Protein AF-A0A1I3BV70-F1 (afdb_monomer)

Nearest PDB structures (foldseek):
  7y3g-assembly1_R  TM=3.934E-01  e=7.140E+00  Homo sapiens

Organism: NCBI:txid745365

Foldseek 3Di:
DDPLVVVLVVLVVVLVVLLVVLVPLPVCPPCSVVLSVLSNVLSVVVSVLVSVVLVVQVVDPDCPCVVVSVVVLVVSLVSSVVSVVVSLVVVLVVVLVVDPDDPVVSVVVVVVSVVVSVVCSVVVSVVSCVVCVVVRD

Solvent-accessible surface area (backbone atoms only — not comparable to full-atom values): 7818 Å² total; per-residue (Å²): 135,81,54,73,69,64,57,51,65,57,49,52,55,52,48,49,51,54,45,47,52,50,66,68,44,69,89,49,62,90,50,33,65,59,52,39,52,50,47,51,52,54,42,52,51,47,52,53,52,52,51,51,49,57,55,48,58,76,76,40,94,64,70,80,55,52,64,59,49,53,53,48,52,52,49,51,50,50,63,61,42,53,60,52,52,54,51,52,51,52,53,49,53,56,52,55,73,72,51,97,60,57,76,69,60,52,50,53,55,50,52,50,53,51,53,50,52,52,50,53,48,51,54,48,49,53,51,51,49,55,64,49,54,78,68,52,134

Sequence (137 aa):
MMPLAGQLTTTIPLASLYCFIFWKANFLGKYQKLIRLYSITVQLLFILFFSFFSFYFIRTSNNSGIDLFFNGLTFFYAAMLLPLWGTLFFAFHKWRQQMELFKGFRFLLWLSVLTLSLFLTFLGYVLFIFFYYGFAP

Secondary structure (DSSP, 8-state):
---HHHHHHHHHHHHHHHHHHHHH-GGGGGGHHHHHHHHHHHHHHHHHHHHHHHHHHHH---THHHHHHHHHHHHHHHHHHHHHHHHHHHHHHHHHHH----HHHHHHHHHHHHHHHHHHHHHHHHHHHHHHHTT--

Structure (mmCIF, N/CA/C/O backbone):
data_AF-A0A1I3BV70-F1
#
_entry.id   AF-A0A1I3BV70-F1
#
loop_
_atom_site.group_PDB
_atom_site.id
_atom_site.type_symbol
_atom_site.label_atom_id
_atom_site.label_alt_id
_atom_site.label_comp_id
_atom_site.label_asym_id
_atom_site.label_entity_id
_atom_site.label_seq_id
_atom_site.pdbx_PDB_ins_code
_atom_site.Cartn_x
_atom_site.Cartn_y
_atom_site.Cartn_z
_atom_site.occupancy
_atom_site.B_iso_or_equiv
_atom_site.auth_seq_id
_atom_site.auth_comp_id
_atom_site.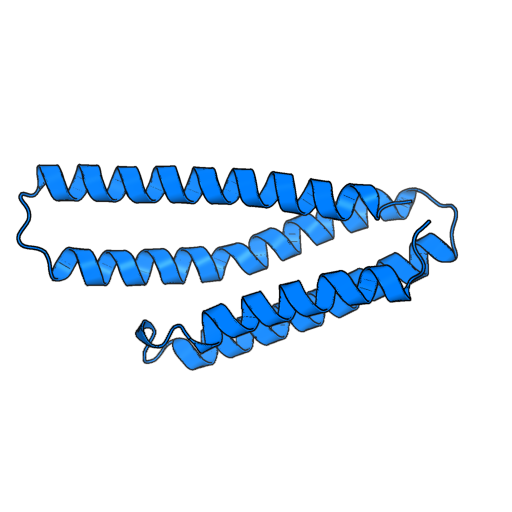auth_asym_id
_atom_site.auth_atom_id
_atom_site.pdbx_PDB_model_num
ATOM 1 N N . MET A 1 1 ? 22.281 3.216 -13.317 1.00 47.81 1 MET A N 1
ATOM 2 C CA . MET A 1 1 ? 21.348 2.068 -13.318 1.00 47.81 1 MET A CA 1
ATOM 3 C C . MET A 1 1 ? 21.736 1.110 -12.200 1.00 47.81 1 MET A C 1
ATOM 5 O O . MET A 1 1 ? 22.822 0.547 -12.255 1.00 47.81 1 MET A O 1
ATOM 9 N N . MET A 1 2 ? 20.913 0.973 -11.154 1.00 49.66 2 MET A N 1
ATOM 10 C CA . MET A 1 2 ? 21.124 -0.072 -10.141 1.00 49.66 2 MET A CA 1
ATOM 11 C C . MET A 1 2 ? 20.827 -1.452 -10.752 1.00 49.66 2 MET A C 1
ATOM 13 O O . MET A 1 2 ? 19.882 -1.567 -11.533 1.00 49.66 2 MET A O 1
ATOM 17 N N . PRO A 1 3 ? 21.602 -2.498 -10.418 1.00 57.81 3 PRO A N 1
ATOM 18 C CA . PRO A 1 3 ? 21.352 -3.845 -10.916 1.00 57.81 3 PRO A CA 1
ATOM 19 C C . PRO A 1 3 ? 19.982 -4.346 -10.441 1.00 57.81 3 PRO A C 1
ATOM 21 O O . PRO A 1 3 ? 19.553 -4.020 -9.335 1.00 57.81 3 PRO A O 1
ATOM 24 N N . LEU A 1 4 ? 19.322 -5.186 -11.245 1.00 58.50 4 LEU A N 1
ATOM 25 C CA . LEU A 1 4 ? 17.999 -5.769 -10.960 1.00 58.50 4 LEU A CA 1
ATOM 26 C C . LEU A 1 4 ? 17.921 -6.412 -9.555 1.00 58.50 4 LEU A C 1
ATOM 28 O O . LEU A 1 4 ? 16.902 -6.328 -8.873 1.00 58.50 4 LEU A O 1
ATOM 32 N N . ALA A 1 5 ? 19.040 -6.967 -9.075 1.00 56.78 5 ALA A N 1
ATOM 33 C CA . ALA A 1 5 ? 19.183 -7.484 -7.715 1.00 56.78 5 ALA A CA 1
ATOM 34 C C . ALA A 1 5 ? 19.006 -6.406 -6.625 1.00 56.78 5 ALA A C 1
ATOM 36 O O . ALA A 1 5 ? 18.368 -6.671 -5.613 1.00 56.78 5 ALA A O 1
ATOM 37 N N . GLY A 1 6 ? 19.512 -5.186 -6.838 1.00 58.66 6 GLY A N 1
ATOM 38 C CA . GLY A 1 6 ? 19.385 -4.058 -5.907 1.00 58.66 6 GLY A CA 1
ATOM 39 C C . GLY A 1 6 ? 17.976 -3.454 -5.840 1.00 58.66 6 GLY A C 1
ATOM 40 O O . GLY A 1 6 ? 17.617 -2.824 -4.851 1.00 58.66 6 GLY A O 1
ATOM 41 N N . GLN A 1 7 ? 17.165 -3.660 -6.879 1.00 61.81 7 GLN A N 1
ATOM 42 C CA . GLN A 1 7 ? 15.768 -3.218 -6.922 1.00 61.81 7 GLN A CA 1
ATOM 43 C C . GLN A 1 7 ? 14.826 -4.209 -6.210 1.00 61.81 7 GLN A C 1
ATOM 45 O O . GLN A 1 7 ? 13.848 -3.819 -5.570 1.00 61.81 7 GLN A O 1
ATOM 50 N N . LEU A 1 8 ? 15.143 -5.505 -6.277 1.00 62.12 8 LEU A N 1
ATOM 51 C CA . LEU A 1 8 ? 14.415 -6.557 -5.564 1.00 62.12 8 LEU A CA 1
ATOM 52 C C . LEU A 1 8 ? 14.726 -6.556 -4.058 1.00 62.12 8 LEU A C 1
ATOM 54 O O . LEU A 1 8 ? 13.841 -6.810 -3.241 1.00 62.12 8 LEU A O 1
ATOM 58 N N . THR A 1 9 ? 15.955 -6.212 -3.661 1.00 65.00 9 THR A N 1
ATOM 59 C CA . THR A 1 9 ? 16.340 -6.145 -2.241 1.00 65.00 9 THR A CA 1
ATOM 60 C C . THR A 1 9 ? 15.637 -5.039 -1.460 1.00 65.00 9 THR A C 1
ATOM 62 O O . THR A 1 9 ? 15.553 -5.154 -0.243 1.00 65.00 9 THR A O 1
ATOM 65 N N . THR A 1 10 ? 15.113 -3.992 -2.106 1.00 66.56 10 THR A N 1
ATOM 66 C CA . THR A 1 10 ? 14.386 -2.895 -1.435 1.00 66.56 10 THR A CA 1
ATOM 67 C C . THR A 1 10 ? 12.871 -3.099 -1.429 1.00 66.56 10 THR A C 1
ATOM 69 O O . THR A 1 10 ? 12.204 -2.754 -0.452 1.00 66.56 10 THR A O 1
ATOM 72 N N . THR A 1 11 ? 12.320 -3.731 -2.466 1.00 68.38 11 THR A N 1
ATOM 73 C CA . THR A 1 11 ? 10.882 -4.028 -2.579 1.00 68.38 11 THR A CA 1
ATOM 74 C C . THR A 1 11 ? 10.438 -5.170 -1.662 1.00 68.38 11 THR A C 1
ATOM 76 O O . THR A 1 11 ? 9.369 -5.085 -1.053 1.00 68.38 11 THR A O 1
ATOM 79 N N . ILE A 1 12 ? 11.265 -6.207 -1.483 1.00 75.06 12 ILE A N 1
ATOM 80 C CA . ILE A 1 12 ? 10.952 -7.358 -0.616 1.00 75.06 12 ILE A CA 1
ATOM 81 C C . ILE A 1 12 ? 10.780 -6.957 0.867 1.00 75.06 12 ILE A C 1
ATOM 83 O O . ILE A 1 12 ? 9.786 -7.375 1.473 1.00 75.06 12 ILE A O 1
ATOM 87 N N . PRO A 1 13 ? 11.662 -6.140 1.482 1.00 78.38 13 PRO A N 1
ATOM 88 C CA . PRO A 1 13 ? 11.466 -5.648 2.846 1.00 78.38 13 PRO A CA 1
ATOM 89 C C . PRO A 1 13 ? 10.187 -4.830 3.011 1.00 78.38 13 PRO A C 1
ATOM 91 O O . PRO A 1 13 ? 9.469 -5.024 3.988 1.00 78.38 13 PRO A O 1
ATOM 94 N N . LEU A 1 14 ? 9.868 -3.958 2.049 1.00 74.56 14 LEU A N 1
ATOM 95 C CA . LEU A 1 14 ? 8.657 -3.130 2.064 1.00 74.56 14 LEU A CA 1
ATOM 96 C C . LEU A 1 14 ? 7.384 -3.986 2.013 1.00 74.56 14 LEU A C 1
ATOM 98 O O . LEU A 1 14 ? 6.487 -3.813 2.842 1.00 74.56 14 LEU A O 1
ATOM 102 N N . ALA A 1 15 ? 7.337 -4.961 1.103 1.00 75.94 15 ALA A N 1
ATOM 103 C CA . ALA A 1 15 ? 6.235 -5.915 1.006 1.00 75.94 15 ALA A CA 1
ATOM 104 C C . ALA A 1 15 ? 6.096 -6.765 2.282 1.00 75.94 15 ALA A C 1
ATOM 106 O O . ALA A 1 15 ? 4.989 -6.986 2.780 1.00 75.94 15 ALA A O 1
ATOM 107 N N . SER A 1 16 ? 7.225 -7.195 2.852 1.00 78.31 16 SER A N 1
ATOM 108 C CA . SER A 1 16 ? 7.265 -7.976 4.093 1.00 78.31 16 SER A CA 1
ATOM 109 C C . SER A 1 16 ? 6.758 -7.172 5.288 1.00 78.31 16 SER A C 1
ATOM 111 O O . SER A 1 16 ? 5.957 -7.676 6.074 1.00 78.31 16 SER A O 1
ATOM 113 N N . LEU A 1 17 ? 7.172 -5.908 5.404 1.00 81.81 17 LEU A N 1
ATOM 114 C CA . LEU A 1 17 ? 6.741 -4.995 6.461 1.00 81.81 17 LEU A CA 1
ATOM 115 C C . LEU A 1 17 ? 5.232 -4.744 6.369 1.00 81.81 17 LEU A C 1
ATOM 117 O O . LEU A 1 17 ? 4.526 -4.845 7.372 1.00 81.81 17 LEU A O 1
ATOM 121 N N . TYR A 1 18 ? 4.715 -4.515 5.162 1.00 79.19 18 TYR A N 1
ATOM 122 C CA . TYR A 1 18 ? 3.284 -4.351 4.926 1.00 79.19 18 TYR A CA 1
ATOM 123 C C . TYR A 1 18 ? 2.483 -5.599 5.336 1.00 79.19 18 TYR A C 1
ATOM 125 O O . TYR A 1 18 ? 1.531 -5.504 6.113 1.00 79.19 18 TYR A O 1
ATOM 133 N N . CYS A 1 19 ? 2.908 -6.791 4.906 1.00 79.12 19 CYS A N 1
ATOM 134 C CA . CYS A 1 19 ? 2.291 -8.048 5.334 1.00 79.12 19 CYS A CA 1
ATOM 135 C C . CYS A 1 19 ? 2.375 -8.250 6.856 1.00 79.12 19 CYS A C 1
ATOM 137 O O . CYS A 1 19 ? 1.409 -8.711 7.466 1.00 79.12 19 CYS A O 1
ATOM 139 N N . PHE A 1 20 ? 3.487 -7.870 7.490 1.00 80.12 20 PHE A N 1
ATOM 140 C CA . PHE A 1 20 ? 3.664 -7.966 8.939 1.00 80.12 20 PHE A CA 1
ATOM 141 C C . PHE A 1 20 ? 2.688 -7.068 9.712 1.00 80.12 20 PHE A C 1
ATOM 143 O O . PHE A 1 20 ? 2.123 -7.513 10.715 1.00 80.12 20 PHE A O 1
ATOM 150 N N . ILE A 1 21 ? 2.421 -5.848 9.228 1.00 79.62 21 ILE A N 1
ATOM 151 C CA . ILE A 1 21 ? 1.420 -4.942 9.817 1.00 79.62 21 ILE A CA 1
ATOM 152 C C . ILE A 1 21 ? 0.047 -5.627 9.858 1.00 79.62 21 ILE A C 1
ATOM 154 O O . ILE A 1 21 ? -0.568 -5.729 10.922 1.00 79.62 21 ILE A O 1
ATOM 158 N N . PHE A 1 22 ? -0.415 -6.177 8.731 1.00 76.50 22 PHE A N 1
ATOM 159 C CA . PHE A 1 22 ? -1.705 -6.878 8.674 1.00 76.50 22 PHE A CA 1
ATOM 160 C C . PHE A 1 22 ? -1.700 -8.225 9.400 1.00 76.50 22 PHE A C 1
ATOM 1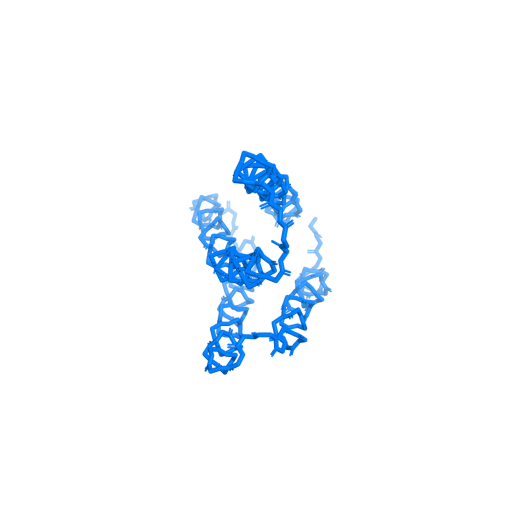62 O O . PHE A 1 22 ? -2.741 -8.693 9.876 1.00 76.50 22 PHE A O 1
ATOM 169 N N . TRP A 1 23 ? -0.534 -8.849 9.551 1.00 76.69 23 TRP A N 1
ATOM 170 C CA . TRP A 1 23 ? -0.387 -10.034 10.381 1.00 76.69 23 TRP A CA 1
ATOM 171 C C . TRP A 1 23 ? -0.600 -9.710 11.863 1.00 76.69 23 TRP A C 1
ATOM 173 O O . TRP A 1 23 ? -1.345 -10.420 12.540 1.00 76.69 23 TRP A O 1
ATOM 183 N N . LYS A 1 24 ? -0.005 -8.619 12.360 1.00 77.56 24 LYS A N 1
ATOM 184 C CA . LYS A 1 24 ? -0.129 -8.157 13.753 1.00 77.56 24 LYS A CA 1
ATOM 185 C C . LYS A 1 24 ? -1.455 -7.456 14.063 1.00 77.56 24 LYS A C 1
ATOM 187 O O . LYS A 1 24 ? -1.786 -7.310 15.240 1.00 77.56 24 LYS A O 1
ATOM 192 N N . ALA A 1 25 ? -2.238 -7.076 13.052 1.00 71.12 25 ALA A N 1
ATOM 193 C CA . ALA A 1 25 ? -3.561 -6.469 13.203 1.00 71.12 25 ALA A CA 1
ATOM 194 C C . ALA A 1 25 ? -4.623 -7.472 13.717 1.00 71.12 25 ALA A C 1
ATOM 196 O O . ALA A 1 25 ? -5.562 -7.856 13.019 1.00 71.12 25 ALA A O 1
ATOM 197 N N . ASN A 1 26 ? -4.482 -7.905 14.972 1.00 66.62 26 ASN A N 1
ATOM 198 C CA . ASN A 1 26 ? -5.380 -8.858 15.637 1.00 66.62 26 ASN A CA 1
ATOM 199 C C . ASN A 1 26 ? -6.742 -8.255 16.025 1.00 66.62 26 ASN A C 1
ATOM 201 O O . ASN A 1 26 ? -7.678 -8.987 16.335 1.00 66.62 26 ASN A O 1
ATOM 205 N N . PHE A 1 27 ? -6.897 -6.929 15.973 1.00 69.50 27 PHE A N 1
ATOM 206 C CA . PHE A 1 27 ? -8.144 -6.248 16.341 1.00 69.50 27 PHE A CA 1
ATOM 207 C C . PHE A 1 27 ? -9.277 -6.408 15.305 1.00 69.50 27 PHE A C 1
ATOM 209 O O . PHE A 1 27 ? -10.411 -6.019 15.584 1.00 69.50 27 PHE A O 1
ATOM 216 N N . LEU A 1 28 ? -8.985 -6.983 14.131 1.00 68.81 28 LEU A N 1
ATOM 217 C CA . LEU A 1 28 ? -9.911 -7.118 12.996 1.00 68.81 28 LEU A CA 1
ATOM 218 C C . LEU A 1 28 ? -10.865 -8.319 13.099 1.00 68.81 28 LEU A C 1
ATOM 220 O O . LEU A 1 28 ? -11.824 -8.400 12.328 1.00 68.81 28 LEU A O 1
ATOM 224 N N . GLY A 1 29 ? -10.629 -9.243 14.040 1.00 76.38 29 GLY A N 1
ATOM 225 C CA . GLY A 1 29 ? -11.495 -10.396 14.307 1.00 76.38 29 GLY A CA 1
ATOM 226 C C . GLY A 1 29 ? -11.863 -11.173 13.037 1.00 76.38 29 GLY A C 1
ATOM 227 O O . GLY A 1 29 ? -10.994 -11.686 12.335 1.00 76.38 29 GLY A O 1
ATOM 228 N N . LYS A 1 30 ? -13.161 -11.201 12.704 1.00 77.25 30 LYS A N 1
ATOM 229 C CA . LYS A 1 30 ? -13.731 -11.856 11.509 1.00 77.25 30 LYS A CA 1
ATOM 230 C C . LYS A 1 30 ? -13.073 -11.439 10.185 1.00 77.25 30 LYS A C 1
ATOM 232 O O . LYS A 1 30 ? -12.958 -12.264 9.282 1.00 77.25 30 LYS A O 1
ATOM 237 N N . TYR A 1 31 ? -12.657 -10.180 10.042 1.00 79.19 31 TYR A N 1
ATOM 238 C CA . TYR A 1 31 ? -12.129 -9.653 8.775 1.00 79.19 31 TYR A CA 1
ATOM 239 C C . TYR A 1 31 ? -10.627 -9.885 8.604 1.00 79.19 31 TYR A C 1
ATOM 241 O O . TYR A 1 31 ? -10.083 -9.667 7.523 1.00 79.19 31 TYR A O 1
ATOM 249 N N . GLN A 1 32 ? -9.950 -10.376 9.644 1.00 79.56 32 GLN A N 1
ATOM 250 C CA . GLN A 1 32 ? -8.502 -10.546 9.655 1.00 79.56 32 GLN A CA 1
ATOM 251 C C . GLN A 1 32 ? -8.005 -11.473 8.538 1.00 79.56 32 GLN A C 1
ATOM 253 O O . GLN A 1 32 ? -7.036 -11.151 7.856 1.00 79.56 32 GLN A O 1
ATOM 258 N N . LYS A 1 33 ? -8.675 -12.613 8.317 1.00 81.50 33 LYS A N 1
ATOM 259 C CA . LYS A 1 33 ? -8.271 -13.581 7.284 1.00 81.50 33 LYS A CA 1
ATOM 260 C C . LYS A 1 33 ? -8.407 -12.998 5.874 1.00 81.50 33 LYS A C 1
ATOM 262 O O . LYS A 1 33 ? -7.509 -13.181 5.058 1.00 81.50 33 LYS A O 1
ATOM 267 N N . LEU A 1 34 ? -9.493 -12.267 5.616 1.00 82.81 34 LEU A N 1
ATOM 268 C CA . LEU A 1 34 ? -9.748 -11.619 4.326 1.00 82.81 34 LEU A CA 1
ATOM 269 C C . LEU A 1 34 ? -8.716 -10.526 4.041 1.00 82.81 34 LEU A C 1
ATOM 271 O O . LEU A 1 34 ? -8.141 -10.492 2.960 1.00 82.81 34 LEU A O 1
ATOM 275 N N . ILE A 1 35 ? -8.429 -9.682 5.033 1.00 83.25 35 ILE A N 1
ATOM 276 C CA . ILE A 1 35 ? -7.473 -8.579 4.893 1.00 83.25 35 ILE A CA 1
ATOM 277 C C . ILE A 1 35 ? -6.041 -9.102 4.725 1.00 83.25 35 ILE A C 1
ATOM 279 O O . ILE A 1 35 ? -5.294 -8.584 3.900 1.00 83.25 35 ILE A O 1
ATOM 283 N N . ARG A 1 36 ? -5.659 -10.168 5.442 1.00 82.94 36 ARG A N 1
ATOM 284 C CA . ARG A 1 36 ? -4.359 -10.829 5.242 1.00 82.94 36 ARG A CA 1
ATOM 285 C C . ARG A 1 36 ? -4.225 -11.397 3.831 1.00 82.94 36 ARG A C 1
ATOM 287 O O . ARG A 1 36 ? -3.201 -11.184 3.193 1.00 82.94 36 ARG A O 1
ATOM 294 N N . LEU A 1 37 ? -5.253 -12.090 3.339 1.00 85.62 37 LEU A N 1
ATOM 295 C CA . LEU A 1 37 ? -5.236 -12.670 1.996 1.00 85.62 37 LEU A CA 1
ATOM 296 C C . LEU A 1 37 ? -5.176 -11.578 0.921 1.00 85.62 37 LEU A C 1
ATOM 298 O O . LEU A 1 37 ? -4.378 -11.686 -0.007 1.00 85.62 37 LEU A O 1
ATOM 302 N N . TYR A 1 38 ? -5.940 -10.496 1.091 1.00 86.56 38 TYR A N 1
ATOM 303 C CA . TYR A 1 38 ? -5.860 -9.312 0.237 1.00 86.56 38 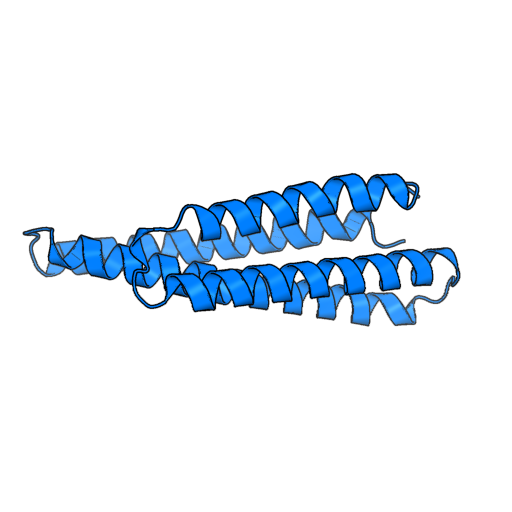TYR A CA 1
ATOM 304 C C . TYR A 1 38 ? -4.445 -8.715 0.235 1.00 86.56 38 TYR A C 1
ATOM 306 O O . TYR A 1 38 ? -3.860 -8.542 -0.828 1.00 86.56 38 TYR A O 1
ATOM 314 N N . SER A 1 39 ? -3.859 -8.483 1.416 1.00 83.19 39 SER A N 1
ATOM 315 C CA . SER A 1 39 ? -2.503 -7.939 1.564 1.00 83.19 39 SER A CA 1
ATOM 316 C C . SER A 1 39 ? -1.461 -8.798 0.848 1.00 83.19 39 SER A C 1
ATOM 318 O O . SER A 1 39 ? -0.641 -8.267 0.107 1.00 83.19 39 SER A O 1
ATOM 320 N N . ILE A 1 40 ? -1.498 -10.120 1.036 1.00 84.62 40 ILE A N 1
ATOM 321 C CA . ILE A 1 40 ? -0.567 -11.044 0.374 1.00 84.62 40 ILE A CA 1
ATOM 322 C C . ILE A 1 40 ? -0.748 -10.984 -1.146 1.00 84.62 40 ILE A C 1
ATOM 324 O O . ILE A 1 40 ? 0.232 -10.886 -1.878 1.00 84.62 40 ILE A O 1
ATOM 328 N N . THR A 1 41 ? -1.995 -10.997 -1.620 1.00 87.25 41 THR A N 1
ATOM 329 C CA . THR A 1 41 ? -2.308 -10.991 -3.056 1.00 87.25 41 THR A CA 1
ATOM 330 C C . THR A 1 41 ? -1.829 -9.705 -3.727 1.00 87.25 41 THR A C 1
ATOM 332 O O . THR A 1 41 ? -1.156 -9.764 -4.754 1.00 87.25 41 THR A O 1
ATOM 335 N N . VAL A 1 42 ? -2.115 -8.544 -3.130 1.00 87.44 42 VAL A N 1
ATOM 336 C CA . VAL A 1 42 ? -1.678 -7.241 -3.651 1.00 87.44 42 VAL A CA 1
ATOM 337 C C . VAL A 1 42 ? -0.156 -7.135 -3.661 1.00 87.44 42 VAL A C 1
ATOM 339 O O . VAL A 1 42 ? 0.403 -6.648 -4.638 1.00 87.44 42 VAL A O 1
ATOM 342 N N . GLN A 1 43 ? 0.526 -7.632 -2.626 1.00 85.75 43 G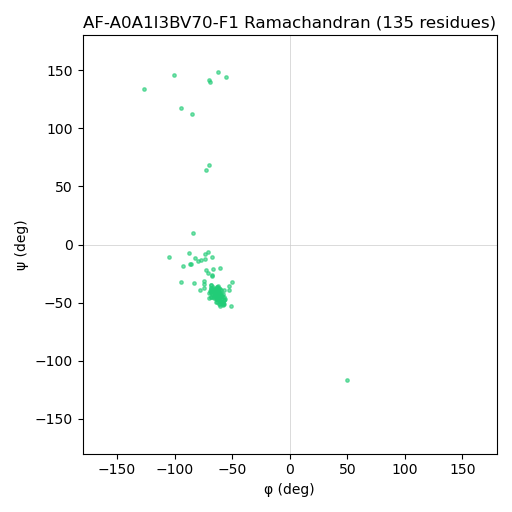LN A N 1
ATOM 343 C CA . GLN A 1 43 ? 1.989 -7.605 -2.578 1.00 85.75 43 GLN A CA 1
ATOM 344 C C . GLN A 1 43 ? 2.635 -8.533 -3.613 1.00 85.75 43 GLN A C 1
ATOM 346 O O . GLN A 1 43 ? 3.597 -8.138 -4.267 1.00 85.75 43 GLN A O 1
ATOM 351 N N . LEU A 1 44 ? 2.093 -9.736 -3.827 1.00 87.38 44 LEU A N 1
ATOM 352 C CA . LEU A 1 44 ? 2.576 -10.633 -4.883 1.00 87.38 44 LEU A CA 1
ATOM 353 C C . LEU A 1 44 ? 2.391 -10.017 -6.274 1.00 87.38 44 LEU A C 1
ATOM 355 O O . LEU A 1 44 ? 3.316 -10.042 -7.085 1.00 87.38 44 LEU A O 1
ATOM 359 N N . LEU A 1 45 ? 1.225 -9.419 -6.535 1.00 89.19 45 LEU A N 1
ATOM 360 C CA . LEU A 1 45 ? 0.956 -8.715 -7.789 1.00 89.19 45 LEU A CA 1
ATOM 361 C C . LEU A 1 45 ? 1.884 -7.512 -7.979 1.00 89.19 45 LEU A C 1
ATOM 363 O O . LEU A 1 45 ? 2.383 -7.308 -9.082 1.00 89.19 45 LEU A O 1
ATOM 367 N N . PHE A 1 46 ? 2.158 -6.756 -6.914 1.00 86.69 46 PHE A N 1
ATOM 368 C CA . PHE A 1 46 ? 3.093 -5.636 -6.953 1.00 86.69 46 PHE A CA 1
ATOM 369 C C . PHE A 1 46 ? 4.514 -6.095 -7.297 1.00 86.69 46 PHE A C 1
ATOM 371 O O . PHE A 1 46 ? 5.143 -5.515 -8.176 1.00 86.69 46 PHE A O 1
ATOM 378 N N . ILE A 1 47 ? 5.005 -7.170 -6.671 1.00 85.31 47 ILE A N 1
ATOM 379 C CA . ILE A 1 47 ? 6.337 -7.727 -6.960 1.00 85.31 47 ILE A CA 1
ATOM 380 C C . ILE A 1 47 ? 6.427 -8.206 -8.414 1.00 85.31 47 ILE A C 1
ATOM 382 O O . ILE A 1 47 ? 7.426 -7.932 -9.084 1.00 85.31 47 ILE A O 1
ATOM 386 N N . LEU A 1 48 ? 5.397 -8.894 -8.921 1.00 87.75 48 LEU A N 1
ATOM 387 C CA . LEU A 1 48 ? 5.345 -9.342 -10.317 1.00 87.75 48 LEU A CA 1
ATOM 388 C C . LEU A 1 48 ? 5.343 -8.159 -11.288 1.00 87.75 48 LEU A C 1
ATOM 390 O O . LEU A 1 48 ? 6.126 -8.150 -12.236 1.00 87.75 48 LEU A O 1
ATOM 394 N N . PHE A 1 49 ? 4.505 -7.152 -11.026 1.00 87.31 49 PHE A N 1
ATOM 395 C CA . PHE A 1 49 ? 4.440 -5.920 -11.810 1.00 87.31 49 PHE A CA 1
ATOM 396 C C . PHE A 1 49 ? 5.797 -5.215 -11.840 1.00 87.31 49 PHE A C 1
ATOM 398 O O . PHE A 1 49 ? 6.328 -4.931 -12.912 1.00 87.31 49 PHE A O 1
ATOM 405 N N . PHE A 1 50 ? 6.390 -4.989 -10.669 1.00 83.19 50 PHE A N 1
ATOM 406 C CA . PHE A 1 50 ? 7.660 -4.290 -10.547 1.00 83.19 50 PHE A CA 1
ATOM 407 C C . PHE A 1 50 ? 8.786 -5.051 -11.253 1.00 83.19 50 PHE A C 1
ATOM 409 O O . PHE A 1 50 ? 9.515 -4.466 -12.045 1.00 83.19 50 PHE A O 1
ATOM 416 N N . SER A 1 51 ? 8.863 -6.373 -11.069 1.00 82.00 51 SER A N 1
ATOM 417 C CA . SER A 1 51 ? 9.855 -7.213 -11.753 1.00 82.00 51 SER A CA 1
ATOM 418 C C . SER A 1 51 ? 9.699 -7.159 -13.273 1.00 82.00 51 SER A C 1
ATOM 420 O O . SER A 1 51 ? 10.692 -7.018 -13.985 1.00 82.00 51 SER A O 1
ATOM 422 N N . PHE A 1 52 ? 8.465 -7.243 -13.782 1.00 85.06 52 PHE A N 1
ATOM 423 C CA . PHE A 1 52 ? 8.187 -7.158 -15.215 1.00 85.06 52 PHE A CA 1
ATOM 424 C C . PHE A 1 52 ? 8.679 -5.832 -15.805 1.00 85.06 52 PHE A C 1
ATOM 426 O O . PHE A 1 52 ? 9.408 -5.840 -16.797 1.00 85.06 52 PHE A O 1
ATOM 433 N N . PHE A 1 53 ? 8.342 -4.703 -15.173 1.00 79.38 53 PHE A N 1
ATOM 434 C CA . PHE A 1 53 ? 8.772 -3.388 -15.649 1.00 79.38 53 PHE A CA 1
ATOM 435 C C . PHE A 1 53 ? 10.279 -3.167 -15.496 1.00 79.38 53 PHE A C 1
ATOM 437 O O . PHE A 1 53 ? 10.898 -2.645 -16.421 1.00 79.38 53 PHE A O 1
ATOM 444 N N . SER A 1 54 ? 10.904 -3.646 -14.416 1.00 77.44 54 SER A N 1
ATOM 445 C CA . SER A 1 54 ? 12.365 -3.641 -14.276 1.00 77.44 54 SER A CA 1
ATOM 446 C C . SER A 1 54 ? 13.052 -4.383 -15.429 1.00 77.44 5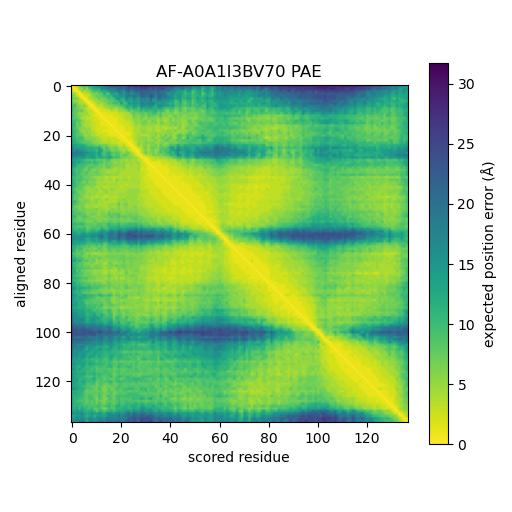4 SER A C 1
ATOM 448 O O . SER A 1 54 ? 14.006 -3.871 -16.011 1.00 77.44 54 SER A O 1
ATOM 450 N N . PHE A 1 55 ? 12.559 -5.565 -15.819 1.00 78.19 55 PHE A N 1
ATOM 451 C CA . PHE A 1 55 ? 13.092 -6.292 -16.978 1.00 78.19 55 PHE A CA 1
ATOM 452 C C . PHE A 1 55 ? 12.801 -5.590 -18.311 1.00 78.19 55 PHE A C 1
ATOM 454 O O . PHE A 1 55 ? 13.659 -5.587 -19.196 1.00 78.19 55 PHE A O 1
ATOM 461 N N . TYR A 1 56 ? 11.610 -5.005 -18.459 1.00 79.81 56 TYR A N 1
ATOM 462 C CA . TYR A 1 56 ? 11.204 -4.273 -19.656 1.00 79.81 56 TYR A CA 1
ATOM 463 C C . TYR A 1 56 ? 12.123 -3.073 -19.913 1.00 79.81 56 TYR A C 1
ATOM 465 O O . TYR A 1 56 ? 12.700 -2.979 -20.995 1.00 79.81 56 TYR A O 1
ATOM 473 N N . PHE A 1 57 ? 12.348 -2.220 -18.908 1.00 76.44 57 PHE A N 1
ATOM 474 C CA . PHE A 1 57 ? 13.196 -1.028 -19.032 1.00 76.44 57 PHE A CA 1
ATOM 475 C C . PHE A 1 57 ? 14.683 -1.339 -19.231 1.00 76.44 57 PHE A C 1
ATOM 477 O O . PHE A 1 57 ? 15.386 -0.562 -19.865 1.00 76.44 57 PHE A O 1
ATOM 484 N N . ILE A 1 58 ? 15.177 -2.486 -18.752 1.00 74.69 58 ILE A N 1
ATOM 485 C CA . ILE A 1 58 ? 16.550 -2.925 -19.058 1.00 74.69 58 ILE A CA 1
ATOM 486 C C . ILE A 1 58 ? 16.698 -3.306 -20.538 1.00 74.69 58 ILE A C 1
ATOM 488 O O . ILE A 1 58 ? 17.763 -3.113 -21.120 1.00 74.69 58 ILE A O 1
ATOM 492 N N . ARG A 1 59 ? 15.657 -3.886 -21.149 1.00 73.44 59 ARG A N 1
ATOM 493 C CA . ARG A 1 59 ? 15.715 -4.401 -22.527 1.00 73.44 59 ARG A CA 1
ATOM 494 C C . ARG A 1 59 ? 15.260 -3.409 -23.593 1.00 73.44 59 ARG A C 1
ATOM 496 O O . ARG A 1 59 ? 15.577 -3.628 -24.758 1.00 73.44 59 ARG A O 1
ATOM 503 N N . THR A 1 60 ? 14.522 -2.363 -23.232 1.00 66.94 60 THR A N 1
ATOM 504 C CA . THR A 1 60 ? 13.991 -1.389 -24.190 1.00 66.94 60 THR A CA 1
ATOM 505 C C . THR A 1 60 ? 14.381 0.032 -23.802 1.00 66.94 60 THR A C 1
ATOM 507 O O . THR A 1 60 ? 14.218 0.437 -22.658 1.00 66.94 60 THR A O 1
ATOM 510 N N . SER A 1 61 ? 14.842 0.817 -24.775 1.00 63.78 61 SER A N 1
ATOM 511 C CA . SER A 1 61 ? 15.040 2.269 -24.641 1.00 63.78 61 SER A CA 1
ATOM 512 C C . SER A 1 61 ? 13.751 3.065 -24.893 1.00 63.78 61 SER A C 1
ATOM 514 O O . SER A 1 61 ? 13.780 4.282 -25.057 1.00 63.78 61 SER A O 1
ATOM 516 N N . ASN A 1 62 ? 12.612 2.377 -24.997 1.00 65.50 62 ASN A N 1
ATOM 517 C CA . ASN A 1 62 ? 11.339 2.973 -25.365 1.00 65.50 62 ASN A CA 1
ATOM 518 C C . ASN A 1 62 ? 10.619 3.563 -24.137 1.00 65.50 62 ASN A C 1
ATOM 520 O O . ASN A 1 62 ? 10.122 2.830 -23.280 1.00 65.50 62 ASN A O 1
ATOM 524 N N . ASN A 1 63 ? 10.499 4.893 -24.104 1.00 67.75 63 ASN A N 1
ATOM 525 C CA . ASN A 1 63 ? 9.876 5.646 -23.008 1.00 67.75 63 ASN A CA 1
ATOM 526 C C . ASN A 1 63 ? 8.357 5.435 -22.870 1.00 67.75 63 ASN A C 1
ATOM 528 O O . ASN A 1 63 ? 7.783 5.806 -21.852 1.00 67.75 63 ASN A O 1
ATOM 532 N N . SER A 1 64 ? 7.695 4.801 -23.842 1.00 69.75 64 SER A N 1
ATOM 533 C CA . SER A 1 64 ? 6.243 4.541 -23.794 1.00 69.75 64 SER A 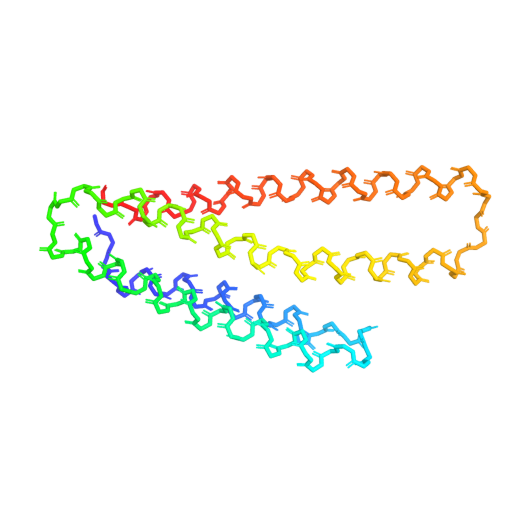CA 1
ATOM 534 C C . SER A 1 64 ? 5.787 3.666 -22.614 1.00 69.75 64 SER A C 1
ATOM 536 O O . SER A 1 64 ? 4.619 3.708 -22.238 1.00 69.75 64 SER A O 1
ATOM 538 N N . GLY A 1 65 ? 6.687 2.892 -21.995 1.00 73.12 65 GLY A N 1
ATOM 539 C CA . GLY A 1 65 ? 6.365 2.093 -20.806 1.00 73.12 65 GLY A CA 1
ATOM 540 C C . GLY A 1 65 ? 6.345 2.879 -19.491 1.00 73.12 65 GLY A C 1
ATOM 541 O O . GLY A 1 65 ? 5.838 2.363 -18.496 1.00 73.12 65 GLY A O 1
ATOM 542 N N . ILE A 1 66 ? 6.889 4.101 -19.466 1.00 77.38 66 ILE A N 1
ATOM 543 C CA . ILE A 1 66 ? 7.095 4.888 -18.240 1.00 77.38 66 ILE A CA 1
ATOM 544 C C . ILE A 1 66 ? 5.758 5.337 -17.638 1.00 77.38 66 ILE A C 1
ATOM 546 O O . ILE A 1 66 ? 5.524 5.137 -16.447 1.00 77.38 66 ILE A O 1
ATOM 550 N N . ASP A 1 67 ? 4.837 5.841 -18.459 1.00 81.19 67 ASP A N 1
ATOM 551 C CA . ASP A 1 67 ? 3.509 6.257 -17.986 1.00 81.19 67 ASP A CA 1
ATOM 552 C C . ASP A 1 67 ? 2.705 5.075 -17.434 1.00 81.19 67 ASP A C 1
ATOM 554 O O . ASP A 1 67 ? 2.040 5.184 -16.403 1.00 81.19 67 ASP A O 1
ATOM 558 N N . LEU A 1 68 ? 2.790 3.913 -18.091 1.00 82.94 68 LEU A N 1
ATOM 559 C CA . LEU A 1 68 ? 2.125 2.691 -17.637 1.00 82.94 68 LEU A CA 1
ATOM 560 C C . LEU A 1 68 ? 2.709 2.207 -16.299 1.00 82.94 68 LEU A C 1
ATOM 562 O O . LEU A 1 68 ? 1.963 1.767 -15.422 1.00 82.94 68 LEU A O 1
ATOM 566 N N . PHE A 1 69 ? 4.026 2.337 -16.121 1.00 83.62 69 PHE A N 1
ATOM 567 C CA . PHE A 1 69 ? 4.711 2.014 -14.874 1.00 83.62 69 PHE A CA 1
ATOM 568 C C . PHE A 1 69 ? 4.266 2.919 -13.720 1.00 83.62 69 PHE A C 1
ATOM 570 O O . PHE A 1 69 ? 3.883 2.412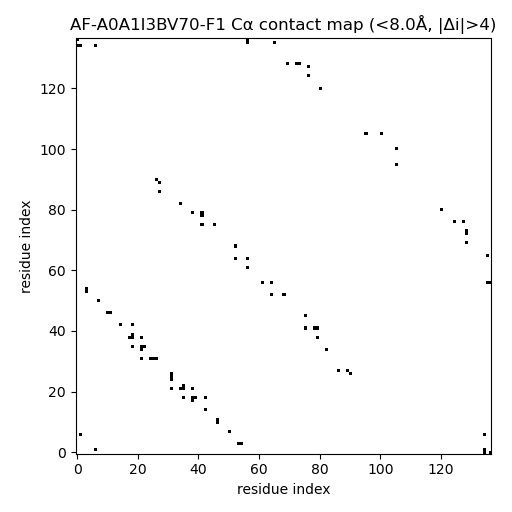 -12.665 1.00 83.62 69 PHE A O 1
ATOM 577 N N . PHE A 1 70 ? 4.246 4.240 -13.922 1.00 81.56 70 PHE A N 1
ATOM 578 C CA . PHE A 1 70 ? 3.816 5.184 -12.888 1.00 81.56 70 PHE A CA 1
ATOM 579 C C . PHE A 1 70 ? 2.326 5.063 -12.564 1.00 81.56 70 PHE A C 1
ATOM 581 O O . PHE A 1 70 ? 1.967 5.016 -11.389 1.00 81.56 70 PHE A O 1
ATOM 588 N N . ASN A 1 71 ? 1.461 4.910 -13.570 1.00 85.38 71 ASN A N 1
ATOM 589 C CA . ASN A 1 71 ? 0.035 4.668 -13.339 1.00 85.38 71 ASN A CA 1
ATOM 590 C C . ASN A 1 71 ? -0.201 3.364 -12.564 1.00 85.38 71 ASN A C 1
ATOM 592 O O . ASN A 1 71 ? -1.023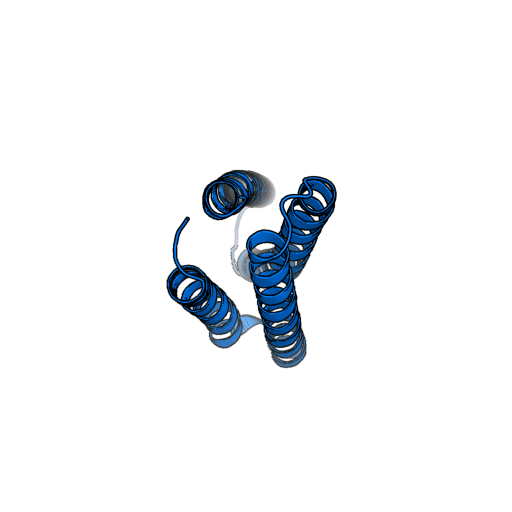 3.324 -11.646 1.00 85.38 71 ASN A O 1
ATOM 596 N N . GLY A 1 72 ? 0.547 2.303 -12.883 1.00 85.19 72 GLY A N 1
ATOM 597 C CA . GLY A 1 72 ? 0.492 1.051 -12.134 1.00 85.19 72 GLY A CA 1
ATOM 598 C C . GLY A 1 72 ? 1.014 1.194 -10.700 1.00 85.19 72 GLY A C 1
ATOM 599 O O . GLY A 1 72 ? 0.365 0.713 -9.774 1.00 85.19 72 GLY A O 1
ATOM 600 N N . LEU A 1 73 ? 2.117 1.918 -10.480 1.00 84.50 73 LEU A N 1
ATOM 601 C CA . LEU A 1 73 ? 2.618 2.260 -9.141 1.00 84.50 73 LEU A CA 1
ATOM 602 C C . LEU A 1 73 ? 1.557 2.990 -8.311 1.00 84.50 73 LEU A C 1
ATOM 604 O O . LEU A 1 73 ? 1.308 2.610 -7.167 1.00 84.50 73 LEU A O 1
ATOM 608 N N . THR A 1 74 ? 0.892 3.991 -8.890 1.00 84.50 74 THR A N 1
ATOM 609 C CA . THR A 1 74 ? -0.206 4.715 -8.240 1.00 84.50 74 THR A CA 1
ATOM 610 C C . THR A 1 74 ? -1.373 3.790 -7.909 1.00 84.50 74 THR A C 1
ATOM 612 O O . THR A 1 74 ? -1.908 3.849 -6.800 1.00 84.50 74 THR A O 1
ATOM 615 N N . PHE A 1 75 ? -1.742 2.892 -8.826 1.00 88.50 75 PHE A N 1
ATOM 616 C CA . PHE A 1 75 ? -2.791 1.903 -8.591 1.00 88.50 75 PHE A CA 1
ATOM 617 C C . PHE A 1 75 ? -2.445 0.965 -7.427 1.00 88.50 75 PHE A C 1
ATOM 619 O O . PHE A 1 75 ? -3.264 0.776 -6.527 1.00 88.50 75 PHE A O 1
ATOM 626 N N . PHE A 1 76 ? -1.226 0.420 -7.392 1.00 86.81 76 PHE A N 1
ATOM 627 C CA . PHE A 1 76 ? -0.782 -0.447 -6.299 1.00 86.81 76 PHE A CA 1
ATOM 628 C C . PHE A 1 76 ? -0.693 0.296 -4.971 1.00 86.81 76 PHE A C 1
ATOM 630 O O . PHE A 1 76 ? -1.097 -0.250 -3.944 1.00 86.81 76 PHE A O 1
ATOM 637 N N . TYR A 1 77 ? -0.241 1.549 -4.981 1.00 84.56 77 TYR A N 1
ATOM 638 C CA . TYR A 1 77 ? -0.248 2.388 -3.792 1.00 84.56 77 TYR A CA 1
ATOM 639 C C . TYR A 1 77 ? -1.671 2.574 -3.250 1.00 84.56 77 TYR A C 1
ATOM 641 O O . TYR A 1 77 ? -1.921 2.310 -2.074 1.00 84.56 77 TYR A O 1
ATOM 649 N N . ALA A 1 78 ? -2.632 2.935 -4.105 1.00 84.38 78 ALA A N 1
ATOM 650 C CA . ALA A 1 78 ? -4.036 3.066 -3.716 1.00 84.38 78 ALA A CA 1
ATOM 651 C C . ALA A 1 78 ? -4.621 1.736 -3.204 1.00 84.38 78 ALA A C 1
ATOM 653 O O . ALA A 1 78 ? -5.294 1.706 -2.169 1.00 84.38 78 ALA A O 1
ATOM 654 N N . ALA A 1 79 ? -4.309 0.624 -3.876 1.00 85.75 79 ALA A N 1
ATOM 655 C CA . ALA A 1 79 ? -4.730 -0.715 -3.475 1.00 85.75 79 ALA A CA 1
ATOM 656 C C . ALA A 1 79 ? -4.169 -1.118 -2.103 1.00 85.75 79 ALA A C 1
ATOM 658 O O . ALA A 1 79 ? -4.869 -1.784 -1.339 1.00 85.75 79 ALA A O 1
ATOM 659 N N . MET A 1 80 ? -2.943 -0.703 -1.770 1.00 83.62 80 MET A N 1
ATOM 660 C CA . MET A 1 80 ? -2.339 -0.898 -0.449 1.00 83.62 80 MET A CA 1
ATOM 661 C C . MET A 1 80 ? -2.930 0.043 0.610 1.00 83.62 80 MET A C 1
ATOM 663 O O . MET A 1 80 ? -3.016 -0.305 1.792 1.00 83.62 80 MET A O 1
ATOM 667 N N . LEU A 1 81 ? -3.355 1.234 0.209 1.00 83.50 81 LEU A N 1
ATOM 668 C CA . LEU A 1 81 ? -3.836 2.249 1.131 1.00 83.50 81 LEU A CA 1
ATOM 669 C C . LEU A 1 81 ? -5.270 1.992 1.613 1.00 83.50 81 LEU A C 1
ATOM 671 O O . LEU A 1 81 ? -5.562 2.176 2.793 1.00 83.50 81 LEU A O 1
ATOM 675 N N . LEU A 1 82 ? -6.148 1.520 0.724 1.00 82.06 82 LEU A N 1
ATOM 676 C CA . LEU A 1 82 ? -7.550 1.205 1.023 1.00 82.06 82 LEU A CA 1
ATOM 677 C C . LEU A 1 82 ? -7.748 0.296 2.251 1.00 82.06 82 LEU A C 1
ATOM 679 O O . LEU A 1 82 ? -8.500 0.677 3.154 1.00 82.06 82 LEU A O 1
ATOM 683 N N . PRO A 1 83 ? -7.094 -0.878 2.358 1.00 79.38 83 PRO A N 1
ATOM 684 C CA . PRO A 1 83 ? -7.228 -1.715 3.544 1.00 79.38 83 PRO A CA 1
ATOM 685 C C . PRO A 1 83 ? -6.618 -1.041 4.775 1.00 79.38 83 PRO A C 1
ATOM 687 O O . PRO A 1 83 ? -7.202 -1.134 5.849 1.00 79.38 83 PRO A O 1
ATOM 690 N N . LEU A 1 84 ? -5.502 -0.314 4.647 1.00 79.56 84 LEU A N 1
ATOM 691 C CA . LEU A 1 84 ? -4.896 0.420 5.762 1.00 79.56 84 LEU A CA 1
ATOM 692 C C . LEU A 1 84 ? -5.899 1.417 6.348 1.00 79.56 84 LEU A C 1
ATOM 694 O O . LEU A 1 84 ? -6.195 1.352 7.539 1.00 79.56 84 LEU A O 1
ATOM 698 N N . TRP A 1 85 ? -6.510 2.241 5.500 1.00 81.25 85 TRP A N 1
ATOM 699 C CA . TRP A 1 85 ? -7.569 3.176 5.874 1.00 81.25 85 TRP A CA 1
ATOM 700 C C . TRP A 1 85 ? -8.767 2.491 6.519 1.00 81.25 85 TRP A C 1
ATOM 702 O O . TRP A 1 85 ? -9.200 2.901 7.594 1.00 81.25 85 TRP A O 1
ATOM 712 N N . GLY A 1 86 ? -9.267 1.411 5.914 1.00 79.94 86 GLY A N 1
ATOM 713 C CA . GLY A 1 86 ? -10.376 0.641 6.474 1.00 79.94 86 GLY A CA 1
ATOM 714 C C . GLY A 1 86 ? -10.063 0.100 7.872 1.00 79.94 86 GLY A C 1
ATOM 715 O O . GLY A 1 86 ? -10.889 0.196 8.781 1.00 79.94 86 GLY A O 1
ATOM 716 N N . THR A 1 87 ? -8.848 -0.415 8.081 1.00 80.12 87 THR A N 1
ATOM 717 C CA . THR A 1 87 ? -8.421 -0.918 9.394 1.00 80.12 87 THR A CA 1
ATOM 718 C C . THR A 1 87 ? -8.235 0.193 10.425 1.00 80.12 87 THR A C 1
ATOM 720 O O . THR A 1 87 ? -8.660 0.025 11.567 1.00 80.12 87 THR A O 1
ATOM 723 N N . LEU A 1 88 ? -7.677 1.342 10.030 1.00 80.62 88 LEU A N 1
ATOM 724 C CA . LEU A 1 88 ? -7.502 2.513 10.893 1.00 80.62 88 LEU A CA 1
ATOM 725 C C . LEU A 1 88 ? -8.854 3.073 11.336 1.00 80.62 88 LEU A C 1
ATOM 727 O O . LEU A 1 88 ? -9.071 3.323 12.519 1.00 80.62 88 LEU A O 1
ATOM 731 N N . PHE A 1 89 ? -9.791 3.183 10.396 1.00 82.50 89 PHE A N 1
ATOM 732 C CA . PHE A 1 89 ? -11.154 3.622 10.657 1.00 82.50 89 PHE A CA 1
ATOM 733 C C . PHE A 1 89 ? -11.870 2.691 11.636 1.00 82.50 89 PHE A C 1
ATOM 735 O O . PHE A 1 89 ? -12.500 3.147 12.590 1.00 82.50 89 PHE A O 1
ATOM 742 N N . PHE A 1 90 ? -11.739 1.377 11.439 1.00 81.00 90 PHE A N 1
ATOM 743 C CA . PHE A 1 90 ? -12.335 0.380 12.324 1.00 81.00 90 PHE A CA 1
ATOM 744 C C . PHE A 1 90 ? -11.726 0.420 13.734 1.00 81.00 90 PHE A C 1
ATOM 746 O O . PHE A 1 90 ? -12.459 0.403 14.726 1.00 81.00 90 PHE A O 1
ATOM 753 N N . ALA A 1 91 ? -10.396 0.527 13.833 1.00 78.12 91 ALA A N 1
ATOM 754 C CA . ALA A 1 91 ? -9.693 0.675 15.106 1.00 78.12 91 ALA A CA 1
ATOM 755 C C . ALA A 1 91 ? -10.149 1.936 15.851 1.00 78.12 91 ALA A C 1
ATOM 757 O O . ALA A 1 91 ? -10.490 1.874 17.033 1.00 78.12 91 ALA A O 1
ATOM 758 N N . PHE A 1 92 ? -10.226 3.064 15.142 1.00 79.38 92 PHE A N 1
ATOM 759 C CA . PHE A 1 92 ? -10.637 4.336 15.718 1.00 79.38 92 PHE A CA 1
ATOM 760 C C . PHE A 1 92 ? -12.109 4.337 16.137 1.00 79.38 92 PHE A C 1
ATOM 762 O O . PHE A 1 92 ? -12.456 4.849 17.200 1.00 79.38 92 PHE A O 1
ATOM 769 N N . HIS A 1 93 ? -12.986 3.709 15.351 1.00 79.00 93 HIS A N 1
ATOM 770 C CA . HIS A 1 93 ? -14.392 3.542 15.710 1.00 79.00 93 HIS A CA 1
ATOM 771 C C . HIS A 1 93 ? -14.553 2.739 17.008 1.00 79.00 93 HIS A C 1
ATOM 773 O O . HIS A 1 93 ? -15.309 3.140 17.893 1.00 79.00 93 HIS A O 1
ATOM 779 N N . LYS A 1 94 ? -13.809 1.635 17.154 1.00 76.50 94 LYS A N 1
ATOM 780 C CA . LYS A 1 94 ? -13.812 0.824 18.379 1.00 76.50 94 LYS A CA 1
ATOM 781 C C . LYS A 1 94 ? -13.275 1.608 19.581 1.00 76.50 94 LYS A C 1
ATOM 783 O O . LYS A 1 94 ? -13.877 1.569 20.649 1.00 76.50 94 LYS A O 1
ATOM 788 N N . TRP A 1 95 ? -12.192 2.362 19.397 1.00 77.06 95 TRP A N 1
ATOM 789 C CA . TRP A 1 95 ? -11.610 3.209 20.441 1.00 77.06 95 TRP A CA 1
ATOM 790 C C . TRP A 1 95 ? -12.567 4.323 20.891 1.00 77.06 95 TRP A C 1
ATOM 792 O O . TRP A 1 95 ? -12.772 4.530 22.085 1.00 77.06 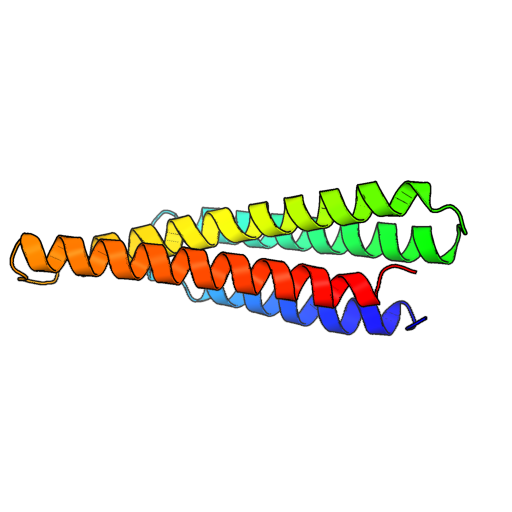95 TRP A O 1
ATOM 802 N N . ARG A 1 96 ? -13.259 4.972 19.944 1.00 74.12 96 ARG A N 1
ATOM 803 C CA . ARG A 1 96 ? -14.284 5.990 20.227 1.00 74.12 96 ARG A CA 1
ATOM 804 C C . ARG A 1 96 ? -15.410 5.460 21.116 1.00 74.12 96 ARG A C 1
ATOM 806 O O . ARG A 1 96 ? -15.908 6.208 21.955 1.00 74.12 96 ARG A O 1
ATOM 813 N N . GLN A 1 97 ? -15.841 4.214 20.917 1.00 74.00 97 GLN A N 1
ATOM 814 C CA . GLN A 1 97 ? -16.911 3.610 21.720 1.00 74.00 97 GLN A CA 1
ATOM 815 C C . GLN A 1 97 ? -16.505 3.387 23.181 1.00 74.00 97 GLN A C 1
ATOM 817 O O . GLN A 1 97 ? -17.370 3.397 24.048 1.00 74.00 97 GLN A O 1
ATOM 822 N N . GLN A 1 98 ? -15.209 3.221 23.454 1.00 73.75 98 GLN A N 1
ATOM 823 C CA . GLN A 1 98 ? -14.682 2.974 24.798 1.00 73.75 98 GLN A CA 1
ATOM 824 C C . GLN A 1 98 ? -14.412 4.259 25.593 1.00 73.75 98 GLN A C 1
ATOM 826 O O . GLN A 1 98 ? -14.263 4.202 26.808 1.00 73.75 98 GLN A O 1
ATOM 831 N N . MET A 1 99 ? -14.344 5.418 24.934 1.00 69.44 99 MET A N 1
ATOM 832 C CA . MET A 1 99 ? -14.029 6.687 25.589 1.00 69.44 99 MET A CA 1
ATOM 833 C C . MET A 1 99 ? -15.284 7.455 25.997 1.00 69.44 99 MET A C 1
ATOM 835 O O . MET A 1 99 ? -16.028 7.922 25.132 1.00 69.44 99 MET A O 1
ATOM 839 N N . GLU A 1 100 ? -15.480 7.692 27.293 1.00 69.69 100 GLU A N 1
ATOM 840 C CA . GLU A 1 100 ? -16.502 8.596 27.849 1.00 69.69 100 GLU A CA 1
ATOM 841 C C . GLU A 1 100 ? -16.141 10.076 27.622 1.00 69.69 100 GLU A C 1
ATOM 843 O O . GLU A 1 100 ? -15.878 10.845 28.538 1.00 69.69 100 GLU A O 1
ATOM 848 N N . LEU A 1 101 ? -16.083 10.492 26.358 1.00 68.25 101 LEU A N 1
ATOM 849 C CA . LEU A 1 101 ? -15.815 11.876 25.967 1.00 68.25 101 LEU A CA 1
ATOM 850 C C . LEU A 1 101 ? -17.103 12.614 25.582 1.00 68.25 101 LEU A C 1
ATOM 852 O O . LEU A 1 101 ? -18.002 12.046 24.951 1.00 68.25 101 LEU A O 1
ATOM 856 N N . PHE A 1 102 ? -17.154 13.915 25.882 1.00 71.62 102 PHE A N 1
ATOM 857 C CA . PHE A 1 102 ? -18.211 14.821 25.425 1.00 71.62 102 PHE A CA 1
ATOM 858 C C . PHE A 1 102 ? -18.347 14.804 23.891 1.00 71.62 102 PHE A C 1
ATOM 860 O O . PHE A 1 102 ? -17.357 14.724 23.157 1.00 71.62 102 PHE A O 1
ATOM 867 N N . LYS A 1 103 ? -19.586 14.918 23.387 1.00 71.44 103 LYS A N 1
ATOM 868 C CA . LYS A 1 103 ? -19.915 14.812 21.948 1.00 71.44 103 LYS A CA 1
ATOM 869 C C . LYS A 1 103 ? -19.076 15.743 21.055 1.00 71.44 103 LYS A C 1
ATOM 871 O O . LYS A 1 103 ? -18.648 15.304 19.991 1.00 71.44 103 LYS A O 1
ATOM 876 N N . GLY A 1 104 ? -18.799 16.975 21.497 1.00 72.38 104 GLY A N 1
ATOM 877 C CA . GLY A 1 104 ? -17.970 17.936 20.753 1.00 72.38 104 GLY A CA 1
ATOM 878 C C . GLY A 1 104 ? -16.494 17.530 20.663 1.00 72.38 104 GLY A C 1
ATOM 879 O O . GLY A 1 104 ? -15.899 17.582 19.589 1.00 72.38 104 GLY A O 1
ATOM 880 N N . PHE A 1 105 ? -15.925 17.021 21.758 1.00 75.88 105 PHE A N 1
ATOM 881 C CA . PHE A 1 105 ? -14.531 16.568 21.798 1.00 75.88 105 PHE A CA 1
ATOM 882 C C . PHE A 1 105 ? -14.316 15.304 20.952 1.00 75.88 105 PHE A C 1
ATOM 884 O O . PHE A 1 105 ? -13.300 15.166 20.275 1.00 75.88 105 PHE A O 1
ATOM 891 N N . ARG A 1 106 ? -15.318 14.411 20.910 1.00 72.44 106 ARG A N 1
ATOM 892 C CA . ARG A 1 106 ? -15.312 13.234 20.025 1.00 72.44 106 ARG A CA 1
ATOM 893 C C . ARG A 1 106 ? -15.255 13.614 18.544 1.00 72.44 106 ARG A C 1
ATOM 895 O O . ARG A 1 106 ? -14.598 12.909 17.790 1.00 72.44 106 ARG A O 1
ATOM 902 N N . PHE A 1 107 ? -15.933 14.686 18.125 1.00 78.00 107 PHE A N 1
ATOM 903 C CA . PHE A 1 107 ? -15.904 15.145 16.732 1.00 78.00 107 PHE A CA 1
ATOM 904 C C . PHE A 1 107 ? -14.539 15.735 16.356 1.00 78.00 107 PHE A C 1
ATOM 906 O O . PHE A 1 107 ? -13.973 15.349 15.338 1.00 78.00 107 PHE A O 1
ATOM 913 N N . LEU A 1 108 ? -13.977 16.593 17.215 1.00 82.25 108 LEU A N 1
ATOM 914 C CA . LEU A 1 108 ? -12.646 17.188 17.029 1.00 82.25 108 LEU A CA 1
ATOM 915 C C . LEU A 1 108 ? -11.536 16.133 16.917 1.00 82.25 108 LEU A C 1
ATOM 917 O O . LEU A 1 108 ? -10.709 16.215 16.014 1.00 82.25 108 LEU A O 1
ATOM 921 N N . LEU A 1 109 ? -11.558 15.110 17.777 1.00 81.50 109 LEU A N 1
ATOM 922 C CA . LEU A 1 109 ? -10.629 13.974 17.708 1.00 81.50 109 LEU A CA 1
ATOM 923 C C . LEU A 1 109 ? -10.779 13.163 16.418 1.00 81.50 109 LEU A C 1
ATOM 925 O O . LEU A 1 109 ? -9.803 12.667 15.868 1.00 81.50 109 LEU A O 1
ATOM 929 N N . TRP A 1 110 ? -12.005 13.004 15.930 1.00 80.62 110 TRP A N 1
ATOM 930 C CA . TRP A 1 110 ? -12.259 12.266 14.696 1.00 80.62 110 TRP A CA 1
ATOM 931 C C . TRP A 1 110 ? -11.759 13.033 13.472 1.00 80.62 110 TRP A C 1
ATOM 933 O O . TRP A 1 110 ? -11.123 12.459 12.589 1.00 80.62 110 TRP A O 1
ATOM 943 N N . LEU A 1 111 ? -11.990 14.346 13.462 1.00 84.00 111 LEU A N 1
ATOM 944 C CA . LEU A 1 111 ? -11.512 15.232 12.414 1.00 84.00 111 LEU A CA 1
ATOM 945 C C . LEU A 1 111 ? -9.982 15.312 12.402 1.00 84.00 111 LEU A C 1
ATOM 947 O O . LEU A 1 111 ? -9.406 15.258 11.322 1.00 84.00 111 LEU A O 1
ATOM 951 N N . SER A 1 112 ? -9.328 15.361 13.570 1.00 82.88 112 SER A N 1
ATOM 952 C CA . SER A 1 112 ? -7.863 15.391 13.666 1.00 82.88 112 SER A CA 1
ATOM 953 C C . SER A 1 112 ? -7.206 14.091 13.202 1.00 82.88 112 SER A C 1
ATOM 955 O O . SER A 1 112 ? -6.195 14.132 12.504 1.00 82.88 112 SER A O 1
ATOM 957 N N . VAL A 1 113 ? -7.786 12.931 13.527 1.00 83.81 113 VAL A N 1
ATOM 958 C CA . VAL A 1 113 ? -7.285 11.643 13.026 1.00 83.81 113 VAL A CA 1
ATOM 959 C C . VAL A 1 113 ? -7.480 11.516 11.522 1.00 83.81 113 VAL A C 1
ATOM 961 O O . VAL A 1 113 ? -6.573 11.041 10.839 1.00 83.81 113 VAL A O 1
ATOM 964 N N . LEU A 1 114 ? -8.606 11.987 10.981 1.00 83.94 114 LEU A N 1
ATOM 965 C CA . LEU A 1 114 ? -8.795 12.023 9.534 1.00 83.94 114 LEU A CA 1
ATOM 966 C C . LEU A 1 114 ? -7.766 12.917 8.841 1.00 83.94 114 LEU A C 1
ATOM 968 O O . LEU A 1 114 ? -7.116 12.448 7.907 1.00 83.94 114 LEU A O 1
ATOM 972 N N . THR A 1 115 ? -7.578 14.162 9.288 1.00 85.19 115 THR A N 1
ATOM 973 C CA . THR A 1 115 ? -6.603 15.073 8.666 1.00 85.19 115 THR A CA 1
ATOM 974 C C . THR A 1 115 ? -5.177 14.558 8.790 1.00 85.19 115 THR A C 1
ATOM 976 O O . THR A 1 115 ? -4.452 14.588 7.799 1.00 85.19 115 THR A O 1
ATOM 979 N N . LEU A 1 116 ? -4.785 14.006 9.943 1.00 86.19 116 LEU A N 1
ATOM 980 C CA . LEU A 1 116 ? -3.483 13.349 10.089 1.00 86.19 116 LEU A CA 1
ATOM 981 C C . LEU A 1 116 ? -3.349 12.153 9.143 1.00 86.19 116 LEU A C 1
ATOM 983 O O . LEU A 1 116 ? -2.334 12.033 8.466 1.00 86.19 116 LEU A O 1
ATOM 987 N N . SER A 1 117 ? -4.366 11.296 9.031 1.00 81.75 117 SER A N 1
ATOM 988 C CA . SER A 1 117 ? -4.308 10.136 8.132 1.00 81.75 117 SER A CA 1
ATOM 989 C C . SER A 1 117 ? -4.195 10.538 6.658 1.00 81.75 117 SER A C 1
ATOM 991 O O . SER A 1 117 ? -3.417 9.929 5.922 1.00 81.75 117 SER A O 1
ATOM 993 N N . LEU A 1 118 ? -4.899 11.597 6.233 1.00 83.75 118 LEU A N 1
ATOM 994 C CA . LEU A 1 118 ? -4.790 12.174 4.890 1.00 83.75 118 LEU A CA 1
ATOM 995 C C . LEU A 1 118 ? -3.399 12.743 4.650 1.00 83.75 118 LEU A C 1
ATOM 997 O O . LEU A 1 118 ? -2.799 12.475 3.613 1.00 83.75 118 LEU A O 1
ATOM 1001 N N . PHE A 1 119 ? -2.869 13.485 5.619 1.00 83.00 119 PHE A N 1
ATOM 1002 C CA . PHE A 1 119 ? -1.539 14.063 5.520 1.00 83.00 119 PHE A CA 1
ATOM 1003 C C . PHE A 1 119 ? -0.458 12.980 5.418 1.00 83.00 119 PHE A C 1
ATOM 1005 O O . PHE A 1 119 ? 0.366 13.027 4.508 1.00 83.00 119 PHE A O 1
ATOM 1012 N N . LEU A 1 120 ? -0.500 11.953 6.277 1.00 82.25 120 LEU A N 1
ATOM 1013 C CA . LEU A 1 120 ? 0.425 10.816 6.211 1.00 82.25 120 LEU A CA 1
ATOM 1014 C C . LEU A 1 120 ? 0.282 10.026 4.906 1.00 82.25 120 LEU A C 1
ATOM 1016 O O . LEU A 1 120 ? 1.278 9.553 4.370 1.00 82.25 120 LEU A O 1
ATOM 1020 N N . THR A 1 121 ? -0.938 9.893 4.386 1.00 81.88 121 THR A N 1
ATOM 1021 C CA . THR A 1 121 ? -1.202 9.257 3.089 1.00 81.88 121 THR A CA 1
ATOM 1022 C C . THR A 1 121 ? -0.556 10.041 1.957 1.00 81.88 121 THR A C 1
ATOM 1024 O O . THR A 1 121 ? 0.157 9.473 1.138 1.00 81.88 121 THR A O 1
ATOM 1027 N N . PHE A 1 122 ? -0.770 11.355 1.912 1.00 79.62 122 PHE A N 1
ATOM 1028 C CA . PHE A 1 122 ? -0.188 12.200 0.878 1.00 79.62 122 PHE A CA 1
ATOM 1029 C C . PHE A 1 122 ? 1.342 12.177 0.943 1.00 79.62 122 PHE A C 1
ATOM 1031 O O . PHE A 1 122 ? 2.010 11.953 -0.063 1.00 79.62 122 PHE A O 1
ATOM 1038 N N . LEU A 1 123 ? 1.899 12.323 2.145 1.00 82.75 123 LEU A N 1
ATOM 1039 C CA . LEU A 1 123 ? 3.340 12.289 2.371 1.00 82.75 123 LEU A CA 1
ATOM 1040 C C . LEU A 1 123 ? 3.926 10.915 2.010 1.00 82.75 123 LEU A C 1
ATOM 1042 O O . LEU A 1 123 ? 4.955 10.833 1.344 1.00 82.75 123 LEU A O 1
ATOM 1046 N N . GLY A 1 124 ? 3.230 9.835 2.369 1.00 79.62 124 GLY A N 1
ATOM 1047 C CA . GLY A 1 124 ? 3.583 8.475 1.985 1.00 79.62 124 GLY A CA 1
ATOM 1048 C C . GLY A 1 124 ? 3.547 8.254 0.473 1.00 79.62 124 GLY A C 1
ATOM 1049 O O . GLY A 1 124 ? 4.421 7.568 -0.039 1.00 79.62 124 GLY A O 1
ATOM 1050 N N . TYR A 1 125 ? 2.589 8.843 -0.245 1.00 77.62 125 TYR A N 1
ATOM 1051 C CA . TYR A 1 125 ? 2.492 8.747 -1.703 1.00 77.62 125 TYR A CA 1
ATOM 1052 C C . TYR A 1 125 ? 3.638 9.481 -2.390 1.00 77.62 125 TYR A C 1
ATOM 1054 O O . TYR A 1 125 ? 4.272 8.928 -3.285 1.00 77.62 125 TYR A O 1
ATOM 1062 N N . VAL A 1 126 ? 3.945 10.699 -1.930 1.00 76.69 126 VAL A N 1
ATOM 1063 C CA . VAL A 1 126 ? 5.081 11.477 -2.434 1.00 76.69 126 VAL A CA 1
ATOM 1064 C C . VAL A 1 126 ? 6.377 10.708 -2.210 1.00 76.69 126 VAL A C 1
ATOM 1066 O O . VAL A 1 126 ? 7.137 10.533 -3.155 1.00 76.69 126 VAL A O 1
ATOM 1069 N N . LEU A 1 127 ? 6.604 10.179 -1.002 1.00 77.44 127 LEU A N 1
ATOM 1070 C CA . LEU A 1 127 ? 7.777 9.353 -0.711 1.00 77.44 127 LEU A CA 1
ATOM 1071 C C . LEU A 1 127 ? 7.810 8.078 -1.554 1.00 77.44 127 LEU A C 1
ATOM 1073 O O . LEU A 1 127 ? 8.868 7.727 -2.058 1.00 77.44 127 LEU A O 1
ATOM 1077 N N . PHE A 1 128 ? 6.673 7.400 -1.725 1.00 73.69 128 PHE A N 1
ATOM 1078 C CA . PHE A 1 128 ? 6.566 6.181 -2.521 1.00 73.69 128 PHE A CA 1
ATOM 1079 C C . PHE A 1 128 ? 6.955 6.453 -3.972 1.00 73.69 128 PHE A C 1
ATOM 1081 O O . PHE A 1 128 ? 7.871 5.815 -4.482 1.00 73.69 128 PHE A O 1
ATOM 1088 N N . ILE A 1 129 ? 6.343 7.455 -4.610 1.00 73.62 129 ILE A N 1
ATOM 1089 C CA . ILE A 1 129 ? 6.719 7.855 -5.967 1.00 73.62 129 ILE A CA 1
ATOM 1090 C C . ILE A 1 129 ? 8.183 8.246 -6.011 1.00 73.62 129 ILE A C 1
ATOM 1092 O O . ILE A 1 129 ? 8.884 7.717 -6.854 1.00 73.62 129 ILE A O 1
ATOM 1096 N N . PHE A 1 130 ? 8.666 9.111 -5.118 1.00 71.44 130 PHE A N 1
ATOM 1097 C CA . PHE A 1 130 ? 10.049 9.594 -5.151 1.00 71.44 130 PHE A CA 1
ATOM 1098 C C . PHE A 1 130 ? 11.064 8.452 -5.030 1.00 71.44 130 PHE A C 1
ATOM 1100 O O . PHE A 1 130 ? 12.064 8.429 -5.746 1.00 71.44 130 PHE A O 1
ATOM 1107 N N . PHE A 1 131 ? 10.771 7.465 -4.177 1.00 69.81 131 PHE A N 1
ATOM 1108 C CA . PHE A 1 131 ? 11.592 6.271 -4.024 1.00 69.81 131 PHE A CA 1
ATOM 1109 C C . PHE A 1 131 ? 11.656 5.476 -5.330 1.00 69.81 131 PHE A C 1
ATOM 1111 O O . PHE A 1 131 ? 12.737 5.052 -5.715 1.00 69.81 131 PHE A O 1
ATOM 1118 N N . TYR A 1 132 ? 10.530 5.327 -6.037 1.00 66.50 132 TYR A N 1
ATOM 1119 C CA . TYR A 1 132 ? 10.449 4.595 -7.308 1.00 66.50 132 TYR A CA 1
ATOM 1120 C C . TYR A 1 132 ? 10.796 5.423 -8.554 1.00 66.50 132 TYR A C 1
ATOM 1122 O O . TYR A 1 132 ? 11.136 4.848 -9.585 1.00 66.50 132 TYR A O 1
ATOM 1130 N N . TYR A 1 133 ? 10.801 6.752 -8.457 1.00 64.00 133 TYR A N 1
ATOM 1131 C CA . TYR A 1 133 ? 11.164 7.671 -9.534 1.00 64.00 133 TYR A CA 1
ATOM 1132 C C . TYR A 1 133 ? 12.656 7.566 -9.856 1.00 64.00 133 TYR A C 1
ATOM 1134 O O . TYR A 1 133 ? 13.030 7.567 -11.020 1.00 64.00 133 TYR A O 1
ATOM 1142 N N . GLY A 1 134 ? 13.504 7.375 -8.837 1.00 55.50 134 GLY A N 1
ATOM 1143 C CA . GLY A 1 134 ? 14.932 7.079 -9.021 1.00 55.50 134 GLY A CA 1
ATOM 1144 C C . GLY A 1 134 ? 15.229 5.675 -9.574 1.00 55.50 134 GLY A C 1
ATOM 1145 O O . GLY A 1 134 ? 16.387 5.365 -9.855 1.00 55.50 134 GLY A O 1
ATOM 1146 N N . PHE A 1 135 ? 14.204 4.821 -9.709 1.00 54.50 135 PHE A N 1
ATOM 1147 C CA . PHE A 1 135 ? 14.294 3.488 -10.312 1.00 54.50 135 PHE A CA 1
ATOM 1148 C C . PHE A 1 135 ? 13.686 3.410 -11.721 1.00 54.50 135 PHE A C 1
ATOM 1150 O O . PHE A 1 135 ? 13.910 2.404 -12.398 1.00 54.50 135 PHE A O 1
ATOM 1157 N N . ALA A 1 136 ? 12.959 4.440 -12.169 1.00 49.81 136 ALA A N 1
ATOM 1158 C CA . ALA A 1 136 ? 12.663 4.624 -13.585 1.00 49.81 136 ALA A CA 1
ATOM 1159 C C . ALA A 1 136 ? 13.974 4.993 -14.320 1.00 49.81 136 ALA A C 1
ATOM 1161 O O . ALA A 1 136 ? 14.800 5.694 -13.729 1.00 49.81 136 ALA A O 1
ATOM 1162 N N . PRO A 1 137 ? 14.222 4.457 -15.531 1.00 49.06 137 PRO A N 1
ATOM 1163 C CA . PRO A 1 137 ? 15.448 4.724 -16.285 1.00 49.06 137 PRO A CA 1
ATOM 1164 C C . PRO A 1 137 ? 15.654 6.210 -16.600 1.00 49.06 137 PRO A C 1
ATOM 1166 O O . PRO A 1 137 ? 14.647 6.918 -16.829 1.00 49.06 137 PRO A O 1
#

pLDDT: mean 76.65, std 8.96, range [47.81, 89.19]

Mean predicted aligned error: 8.6 Å

Radius of gyration: 18.28 Å; Cα contacts (8 Å, |Δi|>4): 48; chains: 1; bounding box: 41×32×53 Å